Protein AF-A0A357IBU1-F1 (afdb_monomer_lite)

Sequence (40 aa):
FVQFHPTGIYGAGVLITEGVRGEGGYLTNSEGERFMERYA

Secondary structure (DSSP, 8-state):
-----S-BPTTT-PBPPTHHHHTT-----TT---GGGG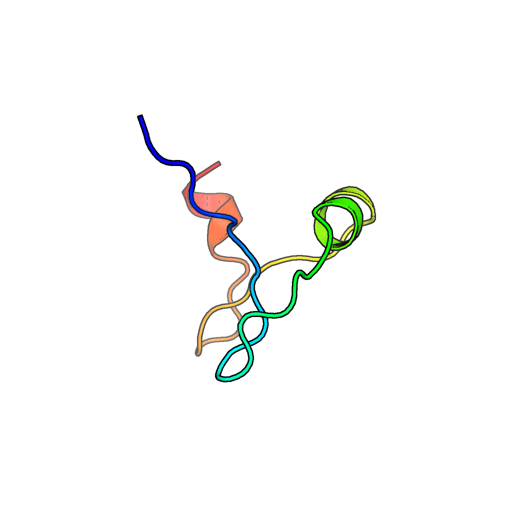T-

pLDDT: mean 97.88, std 1.83, range [88.0, 98.69]

Structure (mmCIF, N/CA/C/O backbone):
data_AF-A0A357IBU1-F1
#
_entry.id   AF-A0A357IBU1-F1
#
loop_
_atom_site.group_PDB
_atom_site.id
_atom_site.type_symbol
_atom_site.label_atom_id
_atom_site.label_alt_id
_atom_site.label_comp_id
_atom_site.label_asym_id
_atom_site.label_entity_id
_atom_site.label_seq_id
_atom_site.pdbx_P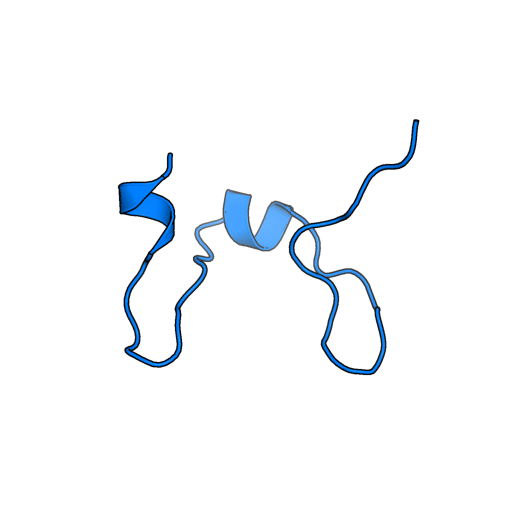DB_ins_code
_atom_site.Cartn_x
_atom_site.Cartn_y
_atom_site.Cartn_z
_atom_site.occupancy
_atom_site.B_iso_or_equiv
_atom_site.auth_seq_id
_atom_site.auth_comp_id
_atom_site.auth_asym_id
_atom_site.auth_atom_id
_atom_site.pdbx_PDB_model_num
ATOM 1 N N . PHE A 1 1 ? 22.604 -6.863 -0.199 1.00 88.00 1 PHE A N 1
ATOM 2 C CA . PHE A 1 1 ? 21.402 -6.242 0.394 1.00 88.00 1 PHE A CA 1
ATOM 3 C C . PHE A 1 1 ? 20.473 -5.815 -0.730 1.00 88.00 1 PHE A C 1
ATOM 5 O O . PHE A 1 1 ? 20.980 -5.320 -1.729 1.00 88.00 1 PHE A O 1
ATOM 12 N N . VAL A 1 2 ? 19.164 -6.049 -0.603 1.00 94.06 2 VAL A N 1
ATOM 13 C CA . VAL A 1 2 ? 18.144 -5.678 -1.604 1.00 94.06 2 VAL A CA 1
ATOM 14 C C . VAL A 1 2 ? 16.994 -4.980 -0.874 1.00 94.06 2 VAL A C 1
ATOM 16 O O . VAL A 1 2 ? 16.593 -5.448 0.190 1.00 94.06 2 VAL A O 1
ATOM 19 N N . GLN A 1 3 ? 16.492 -3.869 -1.418 1.00 98.31 3 GLN A N 1
ATOM 20 C CA . GLN A 1 3 ? 15.377 -3.094 -0.863 1.00 98.31 3 GLN A CA 1
ATOM 21 C C . GLN A 1 3 ? 14.089 -3.365 -1.651 1.00 98.31 3 GLN A C 1
ATOM 23 O O . GLN A 1 3 ? 14.129 -3.487 -2.873 1.00 98.31 3 GLN A O 1
ATOM 28 N N . PHE A 1 4 ? 12.951 -3.398 -0.955 1.00 98.25 4 PHE A N 1
ATOM 29 C CA . PHE A 1 4 ? 11.618 -3.479 -1.554 1.00 98.25 4 PHE A CA 1
ATOM 30 C C . PHE A 1 4 ? 10.832 -2.212 -1.232 1.00 98.25 4 PHE A C 1
ATOM 32 O O . PHE A 1 4 ? 10.786 -1.791 -0.076 1.00 98.25 4 PHE A O 1
ATOM 39 N N . HIS A 1 5 ? 10.213 -1.610 -2.249 1.00 98.25 5 HIS A N 1
ATOM 40 C CA . HIS A 1 5 ? 9.374 -0.432 -2.056 1.00 98.25 5 HIS A CA 1
ATOM 41 C C . HIS A 1 5 ? 7.949 -0.836 -1.651 1.00 98.25 5 HIS A C 1
ATOM 43 O O . HIS A 1 5 ? 7.362 -1.671 -2.341 1.00 98.25 5 HIS A O 1
ATOM 49 N N . PRO A 1 6 ? 7.340 -0.244 -0.604 1.00 97.69 6 PRO A N 1
ATOM 50 C CA . PRO A 1 6 ? 6.044 -0.706 -0.093 1.00 97.69 6 PRO A CA 1
ATOM 51 C C . PRO A 1 6 ? 4.857 -0.530 -1.050 1.00 97.69 6 PRO A C 1
ATOM 53 O O . PRO A 1 6 ? 3.822 -1.160 -0.866 1.00 97.69 6 PRO A O 1
ATOM 56 N N . THR A 1 7 ? 4.968 0.365 -2.035 1.00 98.50 7 THR A N 1
ATOM 57 C CA . THR A 1 7 ? 3.827 0.813 -2.856 1.00 98.50 7 THR A CA 1
ATOM 58 C C . THR A 1 7 ? 4.178 0.848 -4.345 1.00 98.50 7 THR A C 1
ATOM 60 O O . THR A 1 7 ? 4.299 1.902 -4.959 1.00 98.50 7 THR A O 1
ATOM 63 N N . GLY A 1 8 ? 4.396 -0.325 -4.940 1.00 98.25 8 GLY A N 1
ATOM 64 C CA . GLY A 1 8 ? 4.405 -0.480 -6.400 1.00 98.25 8 GLY A CA 1
ATOM 65 C C . GLY A 1 8 ? 2.987 -0.695 -6.936 1.00 98.25 8 GLY A C 1
ATOM 66 O O . GLY A 1 8 ? 2.198 -1.405 -6.311 1.00 98.25 8 GLY A O 1
ATOM 67 N N . ILE A 1 9 ? 2.651 -0.113 -8.090 1.00 98.44 9 ILE A N 1
ATOM 68 C CA . ILE A 1 9 ? 1.369 -0.361 -8.766 1.00 98.44 9 ILE A CA 1
ATOM 69 C C . ILE A 1 9 ? 1.276 -1.847 -9.121 1.00 98.44 9 ILE A C 1
ATOM 71 O O . ILE A 1 9 ? 2.150 -2.391 -9.797 1.00 98.44 9 ILE A O 1
ATOM 75 N N . TYR A 1 10 ? 0.198 -2.496 -8.686 1.00 97.88 10 TYR A N 1
ATOM 76 C CA . TYR A 1 10 ? -0.052 -3.905 -8.971 1.00 97.88 10 TYR A CA 1
ATOM 77 C C . TYR A 1 10 ? -0.052 -4.188 -10.486 1.00 97.88 10 TYR A C 1
ATOM 79 O O . TYR A 1 10 ? -0.598 -3.421 -11.278 1.00 97.88 10 TYR A O 1
ATOM 87 N N . GLY A 1 11 ? 0.591 -5.282 -10.898 1.00 98.44 11 GLY A N 1
ATOM 88 C CA . GLY A 1 11 ? 0.760 -5.674 -12.302 1.00 98.44 11 GLY A CA 1
ATOM 89 C C . GLY A 1 11 ? 1.892 -4.936 -13.026 1.00 98.44 11 GLY A C 1
ATOM 90 O O . GLY A 1 11 ? 2.774 -5.585 -13.579 1.00 98.44 11 GLY A O 1
ATOM 91 N N . ALA A 1 12 ? 1.903 -3.600 -12.999 1.00 98.31 12 ALA A N 1
ATOM 92 C CA . ALA A 1 12 ? 2.875 -2.794 -13.751 1.00 98.31 12 ALA A CA 1
ATOM 93 C C . ALA A 1 12 ? 4.217 -2.577 -13.025 1.00 98.31 12 ALA A C 1
ATOM 95 O O . ALA A 1 12 ? 5.236 -2.347 -13.669 1.00 98.31 12 ALA A O 1
ATOM 96 N N . GLY A 1 13 ? 4.223 -2.591 -11.689 1.00 97.88 13 GLY A N 1
ATOM 97 C CA . GLY A 1 13 ? 5.415 -2.338 -10.872 1.00 97.88 13 GLY A CA 1
ATOM 98 C C . GLY A 1 13 ? 5.877 -0.876 -10.839 1.00 97.88 13 GLY A C 1
ATOM 99 O O . GLY A 1 13 ? 6.919 -0.578 -10.262 1.00 97.88 13 GLY A O 1
ATOM 100 N N . VAL A 1 14 ? 5.116 0.046 -11.437 1.00 98.31 14 VAL A N 1
ATOM 101 C CA . VAL A 1 14 ? 5.432 1.481 -11.440 1.00 98.31 14 VAL A CA 1
ATOM 102 C C . VAL A 1 14 ? 5.374 2.031 -10.015 1.00 98.31 14 VAL A C 1
ATOM 104 O O . VAL A 1 14 ? 4.483 1.693 -9.238 1.00 98.31 14 VAL A O 1
ATOM 107 N N . LEU A 1 15 ? 6.337 2.882 -9.673 1.00 98.38 15 LEU A N 1
ATOM 108 C CA . LEU A 1 15 ? 6.470 3.481 -8.352 1.00 98.38 15 LEU A CA 1
ATOM 109 C C . LEU A 1 15 ? 5.275 4.378 -8.000 1.00 98.38 15 LEU A C 1
ATOM 111 O O . LEU A 1 15 ? 4.951 5.305 -8.741 1.00 98.38 15 LEU A O 1
ATOM 115 N N . ILE A 1 16 ? 4.721 4.181 -6.804 1.00 98.44 16 ILE A N 1
ATOM 116 C CA . ILE A 1 16 ? 3.971 5.210 -6.083 1.00 98.44 16 ILE A CA 1
ATOM 117 C C . ILE A 1 16 ? 4.922 5.815 -5.043 1.00 98.44 16 ILE A C 1
ATOM 119 O O . ILE A 1 16 ? 5.511 5.105 -4.224 1.00 98.44 16 ILE A O 1
ATOM 123 N N . THR A 1 17 ? 5.132 7.132 -5.106 1.00 98.62 17 THR A N 1
ATOM 124 C CA . THR A 1 17 ? 6.067 7.829 -4.208 1.00 98.62 17 THR A CA 1
ATOM 125 C C . THR A 1 17 ? 5.661 7.683 -2.740 1.00 98.62 17 THR A C 1
ATOM 127 O O . THR A 1 17 ? 4.476 7.686 -2.406 1.00 98.62 17 THR A O 1
ATOM 130 N N . GLU A 1 18 ? 6.644 7.621 -1.838 1.00 98.62 18 GLU A N 1
ATOM 131 C CA . GLU A 1 18 ? 6.381 7.631 -0.391 1.00 98.62 18 GLU A CA 1
ATOM 132 C C . GLU A 1 18 ? 5.668 8.902 0.066 1.00 98.62 18 GLU A C 1
ATOM 134 O O . GLU A 1 18 ? 4.939 8.857 1.056 1.00 98.62 18 GLU A O 1
ATOM 139 N N . GLY A 1 19 ? 5.803 9.993 -0.698 1.00 98.69 19 GLY A N 1
ATOM 140 C CA . GLY A 1 19 ? 5.086 11.244 -0.464 1.00 98.69 19 GLY A CA 1
ATOM 141 C C . GLY A 1 19 ? 3.573 11.052 -0.365 1.00 98.69 19 GLY A C 1
ATOM 142 O O . GLY A 1 19 ? 2.944 11.733 0.426 1.00 98.69 19 GLY A O 1
ATOM 143 N N . VAL A 1 20 ? 2.9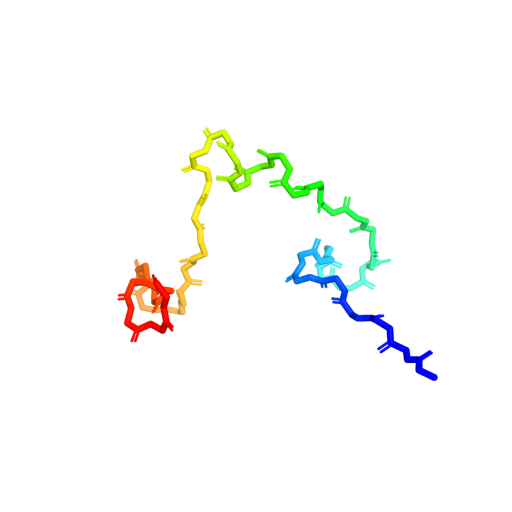83 10.056 -1.041 1.00 98.62 20 VAL A N 1
ATOM 144 C CA . VAL A 1 20 ? 1.547 9.763 -0.882 1.00 98.62 20 VAL A CA 1
ATOM 145 C C . VAL A 1 20 ? 1.194 9.483 0.580 1.00 98.62 20 VAL A C 1
ATOM 147 O O . VAL A 1 20 ? 0.174 9.967 1.056 1.00 98.62 20 VAL A O 1
ATOM 150 N N . ARG A 1 21 ? 2.039 8.739 1.305 1.00 98.44 21 ARG A N 1
ATOM 151 C CA . ARG A 1 21 ? 1.836 8.449 2.733 1.00 98.44 21 ARG A CA 1
ATOM 152 C C . ARG A 1 21 ? 2.279 9.611 3.623 1.00 98.44 21 ARG A C 1
ATOM 154 O O . ARG A 1 21 ? 1.604 9.899 4.604 1.00 98.44 21 ARG A O 1
ATOM 161 N N . GLY A 1 22 ? 3.366 10.299 3.260 1.00 98.44 22 GLY A N 1
ATOM 162 C CA . GLY A 1 22 ? 3.835 11.500 3.969 1.00 98.44 22 GLY A CA 1
ATOM 163 C C . GLY A 1 22 ? 2.806 12.637 3.988 1.00 98.44 22 GLY A C 1
ATOM 164 O O . GLY A 1 22 ? 2.678 13.326 4.993 1.00 98.44 22 GLY A O 1
ATOM 165 N N . GLU A 1 23 ? 2.014 12.758 2.922 1.00 98.69 23 GLU A N 1
ATOM 166 C CA . GLU A 1 23 ? 0.949 13.759 2.764 1.00 98.69 23 GLU A CA 1
ATOM 167 C C . GLU A 1 23 ? -0.439 13.251 3.222 1.00 98.69 23 GLU A C 1
ATOM 169 O O . GLU A 1 23 ? -1.465 13.856 2.915 1.00 98.69 23 GLU A O 1
ATOM 174 N N . GLY A 1 24 ? -0.502 12.131 3.958 1.00 98.31 24 GLY A N 1
ATOM 175 C CA . GLY A 1 24 ? -1.724 11.659 4.630 1.00 98.31 24 GLY A CA 1
ATOM 176 C C . GLY A 1 24 ? -2.452 10.473 3.984 1.00 98.31 24 GLY A C 1
ATOM 177 O O . GLY A 1 24 ? -3.499 10.051 4.482 1.00 98.31 24 GLY A O 1
ATOM 178 N N . GLY A 1 25 ? -1.925 9.896 2.904 1.00 98.38 25 GLY A N 1
ATOM 179 C CA . GLY A 1 25 ? -2.409 8.626 2.363 1.00 98.38 25 GLY A CA 1
ATOM 180 C C . GLY A 1 25 ? -2.151 7.456 3.320 1.00 98.38 25 GLY A C 1
ATOM 181 O O . GLY A 1 25 ? -1.138 7.404 4.013 1.00 98.38 25 GLY A O 1
ATOM 182 N N . TYR A 1 26 ? -3.056 6.481 3.344 1.00 98.44 26 TYR A N 1
ATOM 183 C CA . TYR A 1 26 ? -2.982 5.324 4.237 1.00 98.44 26 TYR A CA 1
ATOM 184 C C . TYR A 1 26 ? -3.238 4.023 3.479 1.00 98.44 26 TYR A C 1
ATOM 186 O O . TYR A 1 26 ? -3.923 3.996 2.456 1.00 98.44 26 TYR A O 1
ATOM 194 N N . LEU A 1 27 ? -2.668 2.933 3.990 1.00 98.50 27 LEU A N 1
ATOM 195 C CA . LEU A 1 27 ? -2.900 1.595 3.461 1.00 98.50 27 LEU A CA 1
ATOM 196 C C . LEU A 1 27 ? -4.164 1.018 4.093 1.00 98.50 27 LEU A C 1
ATOM 198 O O . LEU A 1 27 ? -4.350 1.120 5.305 1.00 98.50 27 LEU A O 1
ATOM 202 N N . THR A 1 28 ? -5.007 0.399 3.270 1.00 98.56 28 THR A N 1
ATOM 203 C CA . THR A 1 28 ? -6.170 -0.361 3.732 1.00 98.56 28 THR A CA 1
ATOM 204 C C . THR A 1 28 ? -6.061 -1.814 3.303 1.00 98.56 28 THR A C 1
ATOM 206 O O . THR A 1 28 ? -5.456 -2.123 2.274 1.00 98.56 28 THR A O 1
ATOM 209 N N . ASN A 1 29 ? -6.599 -2.714 4.121 1.00 98.50 29 ASN A N 1
ATOM 210 C CA . ASN A 1 29 ? -6.763 -4.115 3.747 1.00 98.50 29 ASN A CA 1
ATOM 211 C C . ASN A 1 29 ? -8.118 -4.329 3.046 1.00 98.50 29 ASN A C 1
ATOM 213 O O . ASN A 1 29 ? -8.876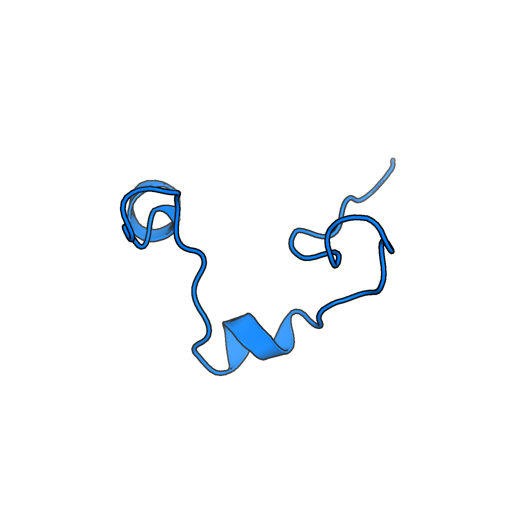 -3.389 2.807 1.00 98.50 29 ASN A O 1
ATOM 217 N N . SER A 1 30 ? -8.441 -5.583 2.731 1.00 98.50 30 SER A N 1
ATOM 218 C CA . SER A 1 30 ? -9.711 -5.959 2.098 1.00 98.50 30 SER A CA 1
ATOM 219 C C . SER A 1 30 ? -10.958 -5.639 2.933 1.00 98.50 30 SER A C 1
ATOM 221 O O . SER A 1 30 ? -12.056 -5.638 2.389 1.00 98.50 30 SER A O 1
ATOM 223 N N . GLU A 1 31 ? -10.803 -5.374 4.230 1.00 98.56 31 GLU A N 1
ATOM 224 C CA . GLU A 1 31 ? -11.886 -5.023 5.159 1.00 98.56 31 GLU A CA 1
ATOM 225 C C . GLU A 1 31 ? -12.018 -3.499 5.345 1.00 98.56 31 GLU A C 1
ATOM 227 O O . GLU A 1 31 ? -12.884 -3.033 6.081 1.00 98.56 31 GLU A O 1
ATOM 232 N N . GLY A 1 32 ? -11.172 -2.704 4.677 1.00 98.19 32 GLY A N 1
ATOM 233 C CA . GLY A 1 32 ? -11.150 -1.244 4.800 1.00 98.19 32 GLY A CA 1
ATOM 234 C C . GLY A 1 32 ? -10.424 -0.726 6.048 1.00 98.19 32 GLY A C 1
ATOM 235 O O . GLY A 1 32 ? -10.425 0.477 6.302 1.00 98.19 32 GLY A O 1
ATOM 236 N N . GLU A 1 33 ? -9.774 -1.600 6.817 1.00 98.62 33 GLU A N 1
ATOM 237 C CA . GLU A 1 33 ? -9.032 -1.231 8.024 1.00 98.62 33 GLU A CA 1
ATOM 238 C C . GLU A 1 3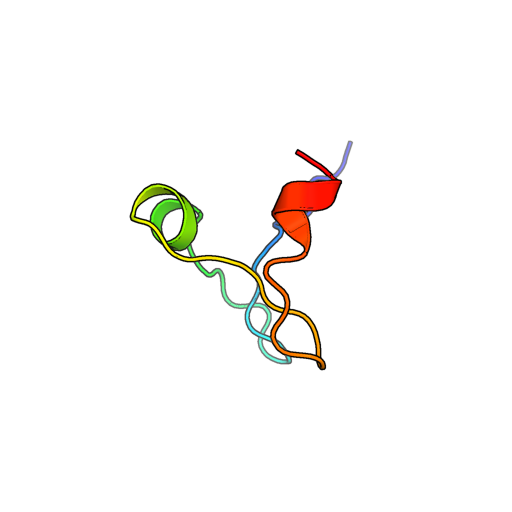3 ? -7.716 -0.524 7.669 1.00 98.62 33 GLU A C 1
ATOM 240 O O . GLU A 1 33 ? -6.952 -1.011 6.829 1.00 98.62 33 GLU A O 1
ATOM 245 N N . ARG A 1 34 ? -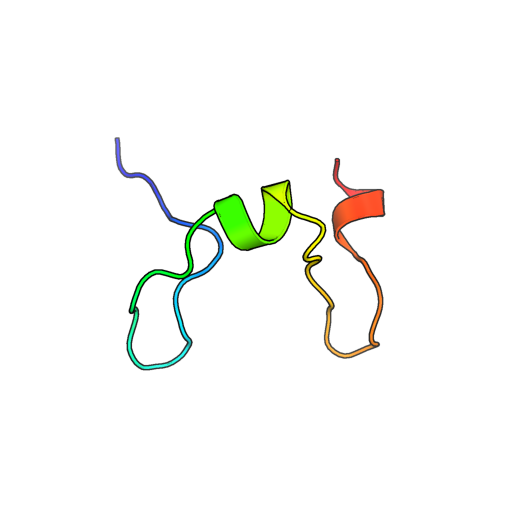7.390 0.567 8.378 1.00 98.31 34 ARG A N 1
ATOM 246 C CA . ARG A 1 34 ? -6.059 1.202 8.370 1.00 98.31 34 ARG A CA 1
ATOM 247 C C . ARG A 1 34 ? -5.035 0.358 9.131 1.00 98.31 34 ARG A C 1
ATOM 249 O O . ARG A 1 34 ? -4.537 0.745 10.182 1.00 98.31 34 ARG A O 1
ATOM 256 N N . PHE A 1 35 ? -4.721 -0.816 8.594 1.00 98.50 35 PHE A N 1
ATOM 257 C CA . PHE A 1 35 ? -4.027 -1.870 9.335 1.00 98.50 35 PHE A CA 1
ATOM 258 C C . PHE A 1 35 ? -2.648 -1.471 9.877 1.00 98.50 35 PHE A C 1
ATOM 260 O O . PHE A 1 35 ? -2.210 -2.056 10.863 1.00 98.50 35 PHE A O 1
ATOM 267 N N . MET A 1 36 ? -1.962 -0.494 9.270 1.00 98.50 36 MET A N 1
ATOM 268 C CA . MET A 1 36 ? -0.637 -0.064 9.731 1.00 98.50 36 MET A CA 1
ATOM 269 C C . MET A 1 36 ? -0.646 0.519 11.148 1.00 98.50 36 MET A C 1
ATOM 271 O O . MET A 1 36 ? 0.362 0.356 11.823 1.00 98.50 36 MET A O 1
ATOM 275 N N . GLU A 1 37 ? -1.773 1.058 11.638 1.00 97.56 37 GLU A N 1
ATOM 276 C CA . GLU A 1 37 ? -1.915 1.545 13.027 1.00 97.56 37 GLU A CA 1
ATOM 277 C C . GLU A 1 37 ? -1.643 0.448 14.076 1.00 97.56 37 GLU A C 1
ATOM 279 O O . GLU A 1 37 ? -1.311 0.738 15.222 1.00 97.56 37 GLU A O 1
ATOM 284 N N . ARG A 1 38 ? -1.763 -0.834 13.697 1.00 98.12 38 ARG A N 1
ATOM 285 C CA . ARG A 1 38 ? -1.436 -1.973 14.570 1.00 98.12 38 ARG A CA 1
ATOM 286 C C . ARG A 1 38 ? 0.046 -2.344 14.576 1.00 98.12 38 ARG A C 1
ATOM 288 O O . ARG A 1 38 ? 0.473 -3.071 15.470 1.00 98.12 38 ARG A O 1
ATOM 295 N N . TYR A 1 39 ? 0.802 -1.929 13.563 1.00 97.69 39 TYR A N 1
ATOM 296 C CA . TYR A 1 39 ? 2.179 -2.375 13.338 1.00 97.69 39 TYR A CA 1
ATOM 297 C C . TYR A 1 39 ? 3.214 -1.267 13.563 1.00 97.69 39 TYR A C 1
ATOM 299 O O . TYR A 1 39 ? 4.362 -1.607 13.858 1.00 97.69 39 TYR A O 1
ATOM 307 N N . ALA A 1 40 ? 2.843 0.012 13.416 1.00 94.50 40 ALA A N 1
ATOM 308 C CA . ALA A 1 40 ? 3.725 1.166 13.608 1.00 94.50 40 ALA A CA 1
ATOM 309 C C . ALA A 1 40 ? 2.953 2.442 13.971 1.00 94.50 40 ALA A C 1
ATOM 311 O O . ALA A 1 40 ? 1.890 2.681 13.353 1.00 94.50 40 ALA A O 1
#

Foldseek 3Di:
DDDDDPDADPPPRHDDDCVCVVVPDADADPVRDSCCVVVD

Radius of gyration: 11.64 Å; chains: 1; bounding box: 33×20×28 Å